Protein AF-A0A1Y6F3A0-F1 (afdb_monomer)

Mean predicted aligned error: 17.42 Å

Structure (mmCIF, N/CA/C/O backbone):
data_AF-A0A1Y6F3A0-F1
#
_entry.id   AF-A0A1Y6F3A0-F1
#
loop_
_atom_site.group_PDB
_atom_site.id
_atom_site.type_symbol
_atom_site.label_atom_id
_atom_site.label_alt_id
_atom_site.label_comp_id
_atom_site.label_asym_id
_atom_site.label_entity_id
_atom_site.label_seq_id
_atom_site.pdbx_PDB_ins_code
_atom_site.Cartn_x
_atom_site.Cartn_y
_atom_site.Cartn_z
_atom_site.occupancy
_atom_site.B_iso_or_equiv
_atom_site.auth_seq_id
_atom_site.auth_comp_id
_atom_site.auth_asym_id
_atom_site.auth_atom_id
_atom_site.pdbx_PDB_model_num
ATOM 1 N N . MET A 1 1 ? 3.321 -32.170 40.117 1.00 51.12 1 MET A N 1
ATOM 2 C CA . MET A 1 1 ? 3.182 -30.801 39.571 1.00 51.12 1 MET A CA 1
ATOM 3 C C . MET A 1 1 ? 2.938 -30.871 38.058 1.00 51.12 1 MET A C 1
ATOM 5 O O . MET A 1 1 ? 3.765 -30.428 37.285 1.00 51.12 1 MET A O 1
ATOM 9 N N . ALA A 1 2 ? 1.828 -31.482 37.624 1.00 60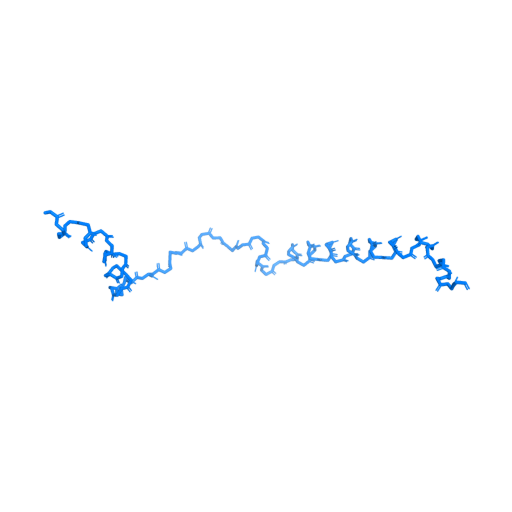.41 2 ALA A N 1
ATOM 10 C CA . ALA A 1 2 ? 1.471 -31.604 36.198 1.00 60.41 2 ALA A CA 1
ATOM 11 C C . ALA A 1 2 ? 0.324 -30.655 35.796 1.00 60.41 2 ALA A C 1
ATOM 13 O O . ALA A 1 2 ? 0.200 -30.283 34.635 1.00 60.41 2 ALA A O 1
ATOM 14 N N . GLY A 1 3 ? -0.471 -30.198 36.773 1.00 62.88 3 GLY A N 1
ATOM 15 C CA . GLY A 1 3 ? -1.581 -29.272 36.541 1.00 62.88 3 GLY A CA 1
ATOM 16 C C . GLY A 1 3 ? -1.134 -27.871 36.117 1.00 62.88 3 GLY A C 1
ATOM 17 O O . GLY A 1 3 ? -1.730 -27.310 35.216 1.00 62.88 3 GLY A O 1
ATOM 18 N N . ALA A 1 4 ? -0.051 -27.328 36.686 1.00 61.53 4 ALA A N 1
ATOM 19 C CA . ALA A 1 4 ? 0.406 -25.969 36.363 1.00 61.53 4 ALA A CA 1
ATOM 20 C C . ALA A 1 4 ? 0.881 -25.817 34.903 1.00 61.53 4 ALA A C 1
ATOM 22 O O . ALA A 1 4 ? 0.574 -24.820 34.257 1.00 61.53 4 ALA A O 1
ATOM 23 N N . ALA A 1 5 ? 1.5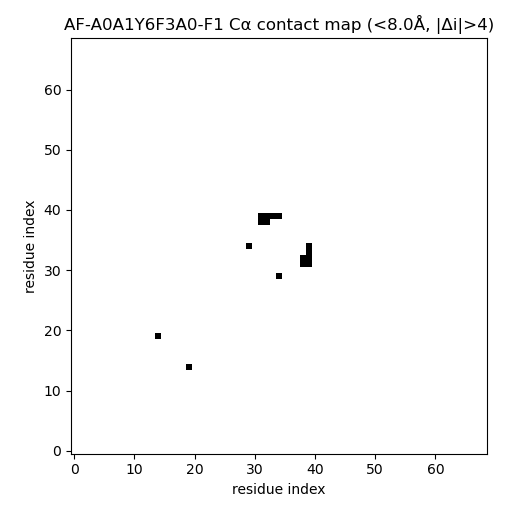78 -26.826 34.368 1.00 64.62 5 ALA A N 1
ATOM 24 C CA . ALA A 1 5 ? 2.001 -26.849 32.967 1.00 64.62 5 ALA A CA 1
ATOM 25 C C . ALA A 1 5 ? 0.809 -27.045 32.014 1.00 64.62 5 ALA A C 1
ATOM 27 O O . ALA A 1 5 ? 0.724 -26.374 30.988 1.00 64.62 5 ALA A O 1
ATOM 28 N N . ALA A 1 6 ? -0.149 -27.903 32.386 1.00 68.00 6 ALA 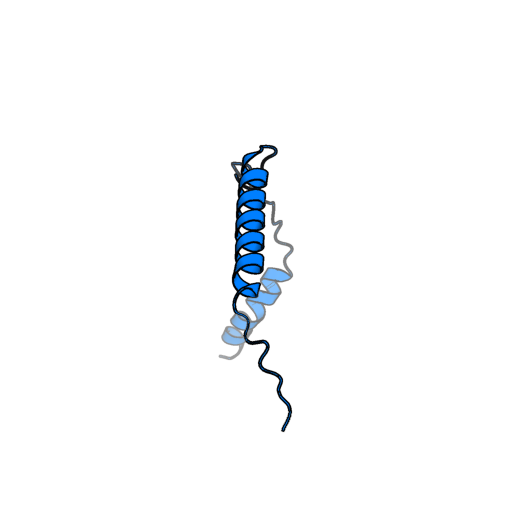A N 1
ATOM 29 C CA . ALA A 1 6 ? -1.389 -28.075 31.632 1.00 68.00 6 ALA A CA 1
ATOM 30 C C . ALA A 1 6 ? -2.229 -26.784 31.610 1.00 68.00 6 ALA A C 1
ATOM 32 O O . ALA A 1 6 ? -2.760 -26.419 30.564 1.00 68.00 6 ALA A O 1
ATOM 33 N N . SER A 1 7 ? -2.281 -26.045 32.724 1.00 65.69 7 SER A N 1
ATOM 34 C CA . SER A 1 7 ? -2.961 -24.750 32.802 1.00 65.69 7 SER A CA 1
ATOM 35 C C . SER A 1 7 ? -2.319 -23.694 31.907 1.00 65.69 7 SER A C 1
ATOM 37 O O . SER A 1 7 ? -3.058 -22.916 31.312 1.00 65.69 7 SER A O 1
ATOM 39 N N . LEU A 1 8 ? -0.984 -23.679 31.769 1.00 69.50 8 LEU A N 1
ATOM 40 C CA . LEU A 1 8 ? -0.259 -22.771 30.864 1.00 69.50 8 LEU A CA 1
ATOM 41 C C . LEU A 1 8 ? -0.461 -23.120 29.375 1.00 69.50 8 LEU A C 1
ATOM 43 O O . LEU A 1 8 ? -0.490 -22.235 28.526 1.00 69.50 8 LEU A O 1
ATOM 47 N N . ALA A 1 9 ? -0.608 -24.407 29.049 1.00 72.56 9 ALA A N 1
ATOM 48 C CA . ALA A 1 9 ? -0.834 -24.868 27.676 1.00 72.56 9 ALA A CA 1
ATOM 49 C C . ALA A 1 9 ? -2.300 -24.730 27.231 1.00 72.56 9 ALA A C 1
ATOM 51 O O . ALA A 1 9 ? -2.575 -24.519 26.052 1.00 72.56 9 ALA A O 1
ATOM 52 N N . ALA A 1 10 ? -3.248 -24.832 28.166 1.00 66.25 10 ALA A N 1
ATOM 53 C CA . ALA A 1 10 ? -4.679 -24.698 27.891 1.00 66.25 10 ALA A CA 1
ATOM 54 C C . ALA A 1 10 ? -5.184 -23.245 27.968 1.00 66.25 10 ALA A C 1
ATOM 56 O O . ALA A 1 10 ? -6.261 -22.941 27.452 1.00 66.25 10 ALA A O 1
ATOM 57 N N . THR A 1 11 ? -4.415 -22.331 28.572 1.00 68.88 11 THR A N 1
ATOM 58 C CA . THR A 1 11 ? -4.786 -20.909 28.699 1.00 68.88 11 THR A CA 1
ATOM 59 C C . THR A 1 11 ? -5.035 -20.215 27.359 1.00 68.88 11 THR A C 1
ATOM 61 O O . THR A 1 11 ? -6.049 -19.528 27.259 1.00 68.88 11 THR A O 1
ATOM 64 N N . PRO A 1 12 ? -4.207 -20.396 26.305 1.00 64.69 12 PRO A N 1
ATOM 65 C CA . PRO A 1 12 ? -4.452 -19.755 25.015 1.00 64.69 12 PRO A CA 1
ATOM 66 C C . PRO A 1 12 ? -5.795 -20.180 24.413 1.00 64.69 12 PRO A C 1
ATOM 68 O O . PRO A 1 12 ? -6.517 -19.352 23.865 1.00 64.69 12 PRO A O 1
ATOM 71 N N . ILE A 1 13 ? -6.158 -21.459 24.549 1.00 69.50 13 ILE A N 1
ATOM 72 C CA . ILE A 1 13 ? -7.409 -22.017 24.018 1.00 69.50 13 ILE A CA 1
ATOM 73 C C . ILE A 1 13 ? -8.610 -21.458 24.794 1.00 69.50 13 ILE A C 1
ATOM 75 O O . ILE A 1 13 ? -9.585 -21.029 24.184 1.00 69.50 13 ILE A O 1
ATOM 79 N N . ALA A 1 14 ? -8.519 -21.382 26.126 1.00 67.62 14 ALA A N 1
ATOM 80 C CA . ALA A 1 14 ? -9.567 -20.805 26.968 1.00 67.62 14 ALA A CA 1
ATOM 81 C C . ALA A 1 14 ? -9.774 -19.296 26.719 1.00 67.62 14 ALA A C 1
ATOM 83 O O . ALA A 1 14 ? -10.910 -18.829 26.706 1.00 67.62 14 ALA A O 1
ATOM 84 N N . ILE A 1 15 ? -8.697 -18.543 26.463 1.00 65.31 15 ILE A N 1
ATOM 85 C CA . ILE A 1 15 ? -8.748 -17.107 26.134 1.00 65.31 15 ILE A CA 1
ATOM 86 C C . ILE A 1 15 ? -9.385 -16.866 24.756 1.00 65.31 15 ILE A C 1
ATOM 88 O O . ILE A 1 15 ? -10.085 -15.875 24.582 1.00 65.31 15 ILE A O 1
ATOM 92 N N . ASN A 1 16 ? -9.176 -17.765 23.787 1.00 64.50 16 ASN A N 1
ATOM 93 C CA . ASN A 1 16 ? -9.818 -17.673 22.470 1.00 64.50 16 ASN A CA 1
ATOM 94 C C . ASN A 1 16 ? -11.288 -18.130 22.480 1.00 64.50 16 ASN A C 1
ATOM 96 O O . ASN A 1 16 ? -12.071 -17.642 21.671 1.00 64.50 16 ASN A O 1
ATOM 100 N N . ALA A 1 17 ? -11.657 -19.066 23.364 1.00 64.56 17 ALA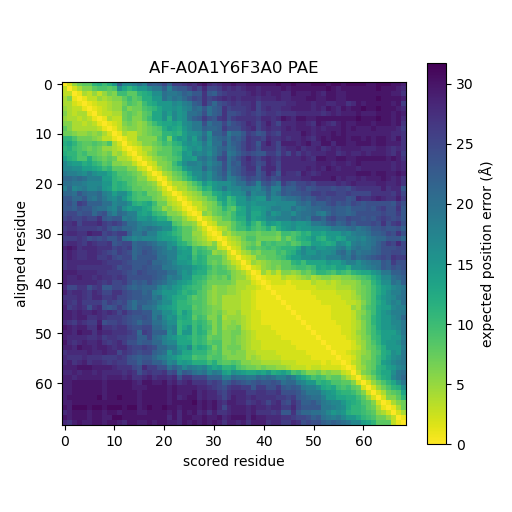 A N 1
ATOM 101 C CA . ALA A 1 17 ? -13.028 -19.564 23.512 1.00 64.56 17 ALA A CA 1
ATOM 102 C C . ALA A 1 17 ? -13.937 -18.598 24.289 1.00 64.56 17 ALA A C 1
ATOM 104 O O . ALA A 1 17 ? -15.150 -18.586 24.084 1.00 64.56 17 ALA A O 1
ATOM 105 N N . ALA A 1 18 ? -13.361 -17.771 25.163 1.00 65.31 18 ALA A N 1
ATOM 106 C CA . ALA A 1 18 ? -14.041 -16.586 25.647 1.00 65.31 18 ALA A CA 1
ATOM 107 C C . ALA A 1 18 ? -14.189 -15.620 24.467 1.00 65.31 18 ALA A C 1
ATOM 109 O O . ALA A 1 18 ? -13.196 -15.110 23.948 1.00 65.31 18 ALA A O 1
ATOM 110 N N . THR A 1 19 ? -15.424 -15.362 24.036 1.00 60.03 19 THR A N 1
ATOM 111 C CA . THR A 1 19 ? -15.738 -14.247 23.141 1.00 60.03 19 THR A CA 1
ATOM 112 C C . THR A 1 19 ? -15.377 -12.958 23.874 1.00 60.03 19 THR A C 1
ATOM 114 O O . THR A 1 19 ? -16.209 -12.348 24.539 1.00 60.03 19 THR A O 1
ATOM 117 N N . ALA A 1 20 ? -14.104 -12.572 23.832 1.00 64.62 20 ALA A N 1
ATOM 118 C CA . ALA A 1 20 ? -13.704 -11.224 24.163 1.00 64.62 20 ALA A CA 1
ATOM 119 C C . ALA A 1 20 ? -14.464 -10.333 23.183 1.00 64.62 20 ALA A C 1
ATOM 121 O O . ALA A 1 20 ? -14.339 -10.521 21.969 1.00 64.62 20 ALA A O 1
ATOM 122 N N . ASP A 1 21 ? -15.283 -9.425 23.707 1.00 63.78 21 ASP A N 1
ATOM 123 C CA . ASP A 1 21 ? -15.912 -8.371 22.925 1.00 63.78 21 ASP A CA 1
ATOM 124 C C . ASP A 1 21 ? -14.782 -7.474 22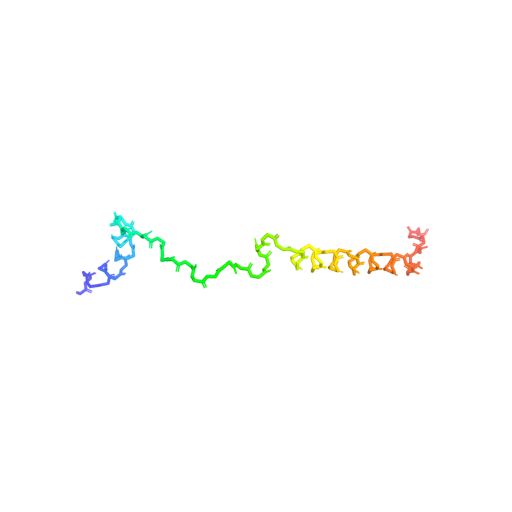.413 1.00 63.78 21 ASP A C 1
ATOM 126 O O . ASP A 1 21 ? -14.358 -6.511 23.053 1.00 63.78 21 ASP A O 1
ATOM 130 N N . ARG A 1 22 ? -14.156 -7.908 21.313 1.00 66.62 22 ARG A N 1
ATOM 131 C CA . ARG A 1 22 ? -13.093 -7.186 20.625 1.00 66.62 22 ARG A CA 1
ATOM 132 C C . ARG A 1 22 ? -13.767 -6.051 19.876 1.00 66.62 22 ARG A C 1
ATOM 134 O O . ARG A 1 22 ? -13.869 -6.077 18.653 1.00 66.62 22 ARG A O 1
ATOM 141 N N . ALA A 1 23 ? -14.248 -5.071 20.629 1.00 72.69 23 ALA A N 1
ATOM 142 C CA . ALA A 1 23 ? -14.657 -3.805 20.076 1.00 72.69 23 ALA A CA 1
ATOM 143 C C . ALA A 1 23 ? -13.426 -3.203 19.397 1.00 72.69 23 ALA A C 1
ATOM 145 O O . ALA A 1 23 ? -12.399 -2.965 20.041 1.00 72.69 23 ALA A O 1
ATOM 146 N N . SER A 1 24 ? -13.503 -3.009 18.081 1.00 73.38 24 SER A N 1
ATOM 147 C CA . SER A 1 24 ? -12.486 -2.256 17.360 1.00 73.38 24 SER A CA 1
ATOM 148 C C . SER A 1 24 ? -12.353 -0.896 18.031 1.00 73.38 24 SER A C 1
ATOM 150 O O . SER A 1 24 ? -13.318 -0.133 18.100 1.00 73.38 24 SER A O 1
ATOM 152 N N . ALA A 1 25 ? -11.165 -0.604 18.558 1.00 75.00 25 ALA A N 1
ATOM 153 C CA . ALA A 1 25 ? -10.871 0.734 19.036 1.00 75.00 25 ALA A CA 1
ATOM 154 C C . ALA A 1 25 ? -11.045 1.713 17.860 1.00 75.00 25 ALA A C 1
ATOM 156 O O . ALA A 1 25 ? -10.668 1.362 16.734 1.00 75.00 25 ALA A O 1
ATOM 157 N N . PRO A 1 26 ? -11.606 2.914 18.084 1.00 70.69 26 PRO A N 1
ATOM 158 C CA . PRO A 1 26 ? -11.685 3.920 17.038 1.00 70.69 26 PRO A CA 1
ATOM 159 C C . PRO A 1 26 ? -10.277 4.180 16.497 1.00 70.69 26 PRO A C 1
ATOM 161 O O . PRO A 1 26 ? -9.380 4.562 17.252 1.00 70.69 26 PRO A O 1
ATOM 164 N N . VAL A 1 27 ? -10.068 3.951 15.201 1.00 74.06 27 VAL A N 1
ATOM 165 C CA . VAL A 1 27 ? -8.835 4.365 14.531 1.00 74.06 27 VAL A CA 1
ATOM 166 C C . VAL A 1 27 ? -8.883 5.882 14.396 1.00 74.06 27 VAL A C 1
ATOM 168 O O . VAL A 1 27 ? -9.680 6.433 13.639 1.00 74.06 27 VAL A O 1
ATOM 171 N N . ALA A 1 28 ? -8.088 6.575 15.209 1.00 70.50 28 ALA A N 1
ATOM 172 C CA . ALA A 1 28 ? -7.922 8.015 15.095 1.00 70.50 28 ALA A CA 1
ATOM 173 C C . ALA A 1 28 ? -7.074 8.309 13.846 1.00 70.50 28 ALA A C 1
ATOM 175 O O . ALA A 1 28 ? -5.849 8.337 13.919 1.00 70.50 28 ALA A O 1
ATOM 176 N N . GLY A 1 29 ? -7.747 8.484 12.708 1.00 69.75 29 GLY A N 1
ATOM 177 C CA . GLY A 1 29 ? -7.146 8.829 11.419 1.00 69.75 29 GLY A CA 1
ATOM 178 C C . GLY A 1 29 ? -7.329 7.736 10.369 1.00 69.75 29 GLY A C 1
ATOM 179 O O . GLY A 1 29 ? -7.044 6.563 10.615 1.00 69.75 29 GLY A O 1
ATOM 180 N N . GLU A 1 30 ? -7.802 8.119 9.181 1.00 69.69 30 GLU A N 1
ATOM 181 C CA . GLU A 1 30 ? -7.708 7.254 8.009 1.00 69.69 30 GLU A CA 1
ATOM 182 C C . GLU A 1 30 ? -6.229 6.997 7.664 1.00 69.69 30 GLU A C 1
ATOM 184 O O . GLU A 1 30 ? -5.379 7.875 7.820 1.00 69.69 30 GLU A O 1
ATOM 189 N N . SER A 1 31 ? -5.900 5.790 7.184 1.00 73.50 31 SER A N 1
ATOM 190 C CA . SER A 1 31 ? -4.558 5.513 6.654 1.00 73.50 31 SER A CA 1
ATOM 191 C C . SER A 1 31 ? -4.252 6.504 5.529 1.00 73.50 31 SER A C 1
ATOM 193 O O . SER A 1 31 ? -5.052 6.629 4.604 1.00 73.50 31 SER A O 1
ATOM 195 N N . GLU A 1 32 ? -3.095 7.169 5.554 1.00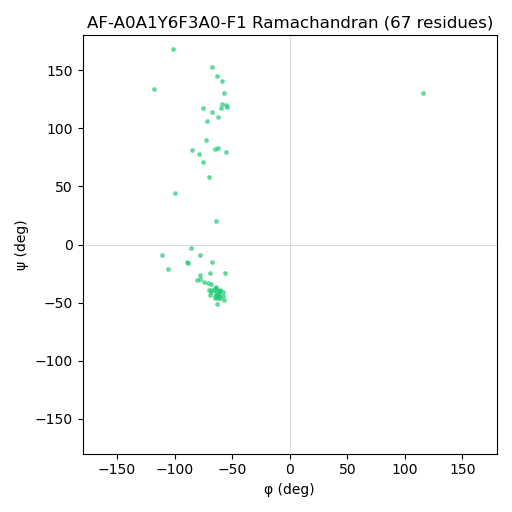 68.88 32 GLU A N 1
ATOM 196 C CA . GLU A 1 32 ? -2.678 8.102 4.488 1.00 68.88 32 GLU A CA 1
ATOM 197 C C . GLU A 1 32 ? -2.652 7.434 3.098 1.00 68.88 32 GLU A C 1
ATOM 199 O O . GLU A 1 32 ? -2.836 8.089 2.073 1.00 68.88 32 GLU A O 1
ATOM 204 N N . LEU A 1 33 ? -2.488 6.107 3.070 1.00 69.44 33 LEU A N 1
ATOM 205 C CA . LEU A 1 33 ? -2.552 5.258 1.878 1.00 69.44 33 LEU A CA 1
ATOM 206 C C . LEU A 1 33 ? -3.965 4.741 1.551 1.00 69.44 33 LEU A C 1
ATOM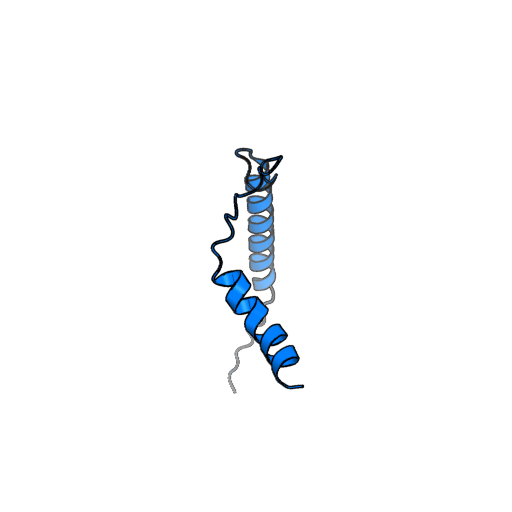 208 O O . LEU A 1 33 ? -4.183 4.213 0.468 1.00 69.44 33 LEU A O 1
ATOM 212 N N . GLY A 1 34 ? -4.912 4.829 2.481 1.00 64.56 34 GLY A N 1
ATOM 213 C CA . GLY A 1 34 ? -6.289 4.346 2.322 1.00 64.56 34 GLY A CA 1
ATOM 214 C C . GLY A 1 34 ? -7.344 5.453 2.247 1.00 64.56 34 GLY A C 1
ATOM 215 O O . GLY A 1 34 ? -8.502 5.159 1.963 1.00 64.56 34 GLY A O 1
ATOM 216 N N . GLY A 1 35 ? -6.976 6.709 2.515 1.00 70.50 35 GLY A N 1
ATOM 217 C CA . GLY A 1 35 ? -7.886 7.850 2.457 1.00 70.50 35 GLY A CA 1
ATOM 218 C C . GLY A 1 35 ? -8.346 8.163 1.031 1.00 70.50 35 GLY A C 1
ATOM 219 O O . GLY A 1 35 ? -7.623 7.925 0.066 1.00 70.50 35 GLY A O 1
ATOM 220 N N . ASN A 1 36 ? -9.537 8.755 0.893 1.00 65.00 36 ASN A N 1
ATOM 221 C CA . ASN A 1 36 ? -10.186 9.137 -0.375 1.00 65.00 36 ASN A CA 1
ATOM 222 C C . ASN A 1 36 ? -9.441 10.214 -1.213 1.00 65.00 36 ASN A C 1
ATOM 224 O O . ASN A 1 36 ? -10.057 10.888 -2.039 1.00 65.00 36 ASN A O 1
ATOM 228 N N . GLY A 1 37 ? -8.139 10.418 -0.999 1.00 70.69 37 GLY A N 1
ATOM 229 C CA . GLY A 1 37 ? -7.307 11.394 -1.701 1.00 70.69 37 GLY A CA 1
ATOM 230 C C . GLY A 1 37 ? -6.430 10.782 -2.798 1.00 70.69 37 GLY A C 1
ATOM 231 O O . GLY A 1 37 ? -6.228 9.573 -2.882 1.00 70.69 37 GLY A O 1
ATOM 232 N N . PHE A 1 38 ? -5.836 11.646 -3.624 1.00 71.75 38 PHE A N 1
ATOM 233 C CA . PHE A 1 38 ? -4.931 11.241 -4.708 1.00 71.75 38 PHE A CA 1
ATOM 234 C C . PHE A 1 38 ? -3.601 10.632 -4.226 1.00 71.75 38 PHE A C 1
ATOM 236 O O . PHE A 1 38 ? -2.912 10.002 -5.023 1.00 71.75 38 PHE A O 1
ATOM 243 N N . GLY A 1 39 ? -3.227 10.791 -2.950 1.00 77.25 39 GLY A N 1
ATOM 244 C CA . GLY A 1 39 ? -1.914 10.386 -2.425 1.00 77.25 39 GLY A CA 1
ATOM 245 C C . GLY A 1 39 ? -1.596 8.904 -2.641 1.00 77.25 39 GLY A C 1
ATOM 246 O O . GLY A 1 39 ? -0.546 8.569 -3.186 1.00 77.25 39 GLY A O 1
ATOM 247 N N . ALA A 1 40 ? -2.540 8.023 -2.313 1.00 81.62 40 ALA A N 1
ATOM 248 C CA . ALA A 1 40 ? -2.395 6.587 -2.530 1.00 81.62 40 ALA A CA 1
ATOM 249 C C . ALA A 1 40 ? -2.277 6.229 -4.018 1.00 81.62 40 ALA A C 1
ATOM 251 O O . ALA A 1 40 ? -1.412 5.447 -4.411 1.00 81.62 40 ALA A O 1
ATOM 252 N N . GLY A 1 41 ? -3.112 6.853 -4.855 1.00 84.25 41 GLY A N 1
ATOM 253 C CA . GLY A 1 41 ? -3.091 6.654 -6.302 1.00 84.25 41 GLY A CA 1
ATOM 254 C C . GLY A 1 41 ? -1.755 7.054 -6.926 1.00 84.25 41 GLY A C 1
ATOM 255 O O . GLY A 1 41 ? -1.246 6.335 -7.780 1.00 84.25 41 GLY A O 1
ATOM 256 N N . LEU A 1 42 ? -1.148 8.151 -6.461 1.00 87.00 42 LEU A N 1
ATOM 257 C CA . LEU A 1 42 ? 0.162 8.599 -6.938 1.00 87.00 42 LEU A CA 1
ATOM 258 C C . LEU A 1 42 ? 1.293 7.653 -6.524 1.00 87.00 42 LEU A C 1
ATOM 260 O O . LEU A 1 42 ? 2.164 7.370 -7.342 1.00 87.00 42 LEU A O 1
ATOM 264 N N . ILE A 1 43 ? 1.273 7.131 -5.295 1.00 86.62 43 ILE A N 1
ATOM 265 C CA . ILE A 1 43 ? 2.278 6.162 -4.832 1.00 86.62 43 ILE A CA 1
ATOM 266 C C . ILE A 1 43 ? 2.176 4.863 -5.638 1.00 86.62 43 ILE A C 1
ATOM 268 O O . ILE A 1 43 ? 3.186 4.362 -6.130 1.00 86.62 43 ILE A O 1
ATOM 272 N N . ILE A 1 44 ? 0.959 4.349 -5.835 1.00 88.88 44 ILE A N 1
ATOM 273 C CA . ILE A 1 44 ? 0.720 3.150 -6.649 1.00 88.88 44 ILE A CA 1
ATOM 274 C C . ILE A 1 44 ? 1.180 3.383 -8.092 1.00 88.88 44 ILE A C 1
ATOM 276 O O . ILE A 1 44 ? 1.890 2.548 -8.649 1.00 88.88 44 ILE A O 1
ATOM 280 N N . ALA A 1 45 ? 0.829 4.527 -8.686 1.00 91.19 45 ALA A N 1
ATOM 281 C CA . ALA A 1 45 ? 1.244 4.878 -10.040 1.00 91.19 45 ALA A CA 1
ATOM 282 C C . ALA A 1 45 ? 2.772 4.977 -10.169 1.00 91.19 45 ALA A C 1
ATOM 284 O O . ALA A 1 45 ? 3.329 4.497 -11.153 1.00 91.19 45 ALA A O 1
ATOM 285 N N . ALA A 1 46 ? 3.458 5.542 -9.170 1.00 93.94 46 ALA A N 1
ATOM 286 C CA . ALA A 1 46 ? 4.913 5.638 -9.156 1.00 93.94 46 ALA A CA 1
ATOM 287 C C . ALA A 1 46 ? 5.585 4.257 -9.089 1.00 93.94 46 ALA A C 1
ATOM 289 O O . ALA A 1 46 ? 6.511 3.996 -9.853 1.00 93.94 46 ALA A O 1
ATOM 290 N N . ILE A 1 47 ? 5.096 3.356 -8.228 1.00 95.00 47 ILE A N 1
ATOM 291 C CA . ILE A 1 47 ? 5.612 1.980 -8.128 1.00 95.00 47 ILE A CA 1
ATOM 292 C C . ILE A 1 47 ? 5.374 1.225 -9.439 1.00 95.00 47 ILE A C 1
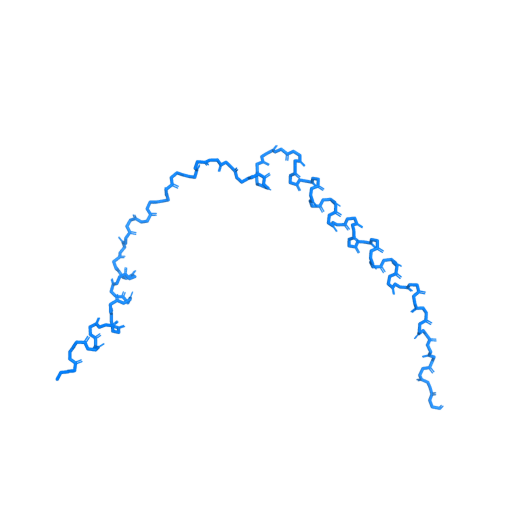ATOM 294 O O . ILE A 1 47 ? 6.287 0.576 -9.946 1.00 95.00 47 ILE A O 1
ATOM 298 N N . ALA A 1 48 ? 4.173 1.335 -10.013 1.00 95.50 48 ALA A N 1
ATOM 299 C CA . ALA A 1 48 ? 3.839 0.689 -11.278 1.00 95.50 48 ALA A CA 1
ATOM 300 C C . ALA A 1 48 ? 4.721 1.198 -12.429 1.00 95.50 48 ALA A C 1
ATOM 302 O O . ALA A 1 48 ? 5.246 0.398 -13.201 1.00 95.50 48 ALA A O 1
ATOM 303 N N . ALA A 1 49 ? 4.932 2.515 -12.519 1.00 96.56 49 ALA A N 1
ATOM 304 C CA . ALA A 1 49 ? 5.806 3.112 -13.523 1.00 96.56 49 ALA A CA 1
ATOM 305 C C . ALA A 1 49 ? 7.262 2.649 -13.361 1.00 96.56 49 ALA A C 1
ATOM 307 O O . ALA A 1 49 ? 7.884 2.244 -14.340 1.00 96.56 49 ALA A O 1
ATOM 308 N N . ALA A 1 50 ? 7.788 2.649 -12.132 1.00 96.56 50 ALA A N 1
ATOM 309 C CA . ALA A 1 50 ? 9.138 2.172 -11.848 1.00 96.56 50 ALA A CA 1
ATOM 310 C C . ALA A 1 50 ? 9.311 0.686 -12.207 1.00 96.56 50 ALA A C 1
ATOM 312 O O . ALA A 1 50 ? 10.301 0.322 -12.835 1.00 96.56 50 ALA A O 1
ATOM 313 N N . GLY A 1 51 ? 8.330 -0.157 -11.867 1.00 95.81 51 GLY A N 1
ATOM 314 C CA . GLY A 1 51 ? 8.332 -1.576 -12.220 1.00 95.81 51 GLY A CA 1
ATOM 315 C C . GLY A 1 51 ? 8.320 -1.806 -13.732 1.00 95.81 51 GLY A C 1
ATOM 316 O O . GLY A 1 51 ? 9.111 -2.599 -14.227 1.00 95.81 51 GLY A O 1
ATOM 317 N N . MET A 1 52 ? 7.489 -1.071 -14.479 1.00 95.19 52 MET A N 1
ATOM 318 C CA . MET A 1 52 ? 7.439 -1.188 -15.942 1.00 95.19 52 MET A CA 1
ATOM 319 C C . MET A 1 52 ? 8.751 -0.760 -16.604 1.00 95.19 52 MET A C 1
ATOM 321 O O . MET A 1 52 ? 9.217 -1.440 -17.509 1.00 95.19 52 MET A O 1
ATOM 325 N N . ILE A 1 53 ? 9.370 0.330 -16.140 1.00 93.38 53 ILE A N 1
ATOM 326 C CA . ILE A 1 53 ? 10.684 0.758 -16.644 1.00 93.38 53 ILE A CA 1
ATOM 327 C C . ILE A 1 53 ? 11.739 -0.314 -16.357 1.00 93.38 53 ILE A C 1
ATOM 329 O O . ILE A 1 53 ? 12.532 -0.628 -17.237 1.00 93.38 53 ILE A O 1
ATOM 333 N N . ALA A 1 54 ? 11.736 -0.891 -15.152 1.00 91.56 54 ALA A N 1
ATOM 334 C CA . ALA A 1 54 ? 12.679 -1.942 -14.783 1.00 91.56 54 ALA A CA 1
ATOM 335 C C . ALA A 1 54 ? 12.537 -3.191 -15.666 1.00 91.56 54 ALA A C 1
ATOM 337 O O . ALA A 1 54 ? 13.554 -3.747 -16.058 1.00 91.56 54 ALA A O 1
ATOM 338 N N . LEU A 1 55 ? 11.307 -3.599 -16.006 1.00 88.00 55 LEU A N 1
ATOM 339 C CA . LEU A 1 55 ? 11.070 -4.708 -16.938 1.00 88.00 55 LEU A CA 1
ATOM 340 C C . LEU A 1 55 ? 11.611 -4.386 -18.335 1.00 88.00 55 LEU A C 1
ATOM 342 O O . LEU A 1 55 ? 12.435 -5.126 -18.849 1.00 88.00 55 LEU A O 1
ATOM 346 N N . ILE A 1 56 ? 11.246 -3.223 -18.886 1.00 88.38 56 ILE A N 1
ATOM 347 C CA . ILE A 1 56 ? 11.686 -2.798 -20.225 1.00 88.38 56 ILE A CA 1
ATOM 348 C C . ILE A 1 56 ? 13.216 -2.747 -20.334 1.00 88.38 56 ILE A C 1
ATOM 350 O O . ILE A 1 56 ? 13.766 -3.126 -21.359 1.00 88.38 56 ILE A O 1
ATOM 354 N N . VAL A 1 57 ? 13.903 -2.262 -19.296 1.00 86.12 57 VAL A N 1
ATOM 355 C CA . VAL A 1 57 ? 15.373 -2.198 -19.279 1.00 86.12 57 VAL A CA 1
ATOM 356 C C . VAL A 1 57 ? 16.001 -3.579 -19.073 1.00 86.12 57 VAL A C 1
ATOM 358 O O . VAL A 1 57 ? 17.076 -3.829 -19.600 1.00 86.12 57 VAL A O 1
ATOM 361 N N . ALA A 1 58 ? 15.357 -4.476 -18.323 1.00 80.75 58 ALA A N 1
ATOM 362 C CA . ALA A 1 58 ? 15.868 -5.827 -18.095 1.00 80.75 58 ALA A CA 1
ATOM 363 C C . ALA A 1 58 ? 15.826 -6.710 -19.355 1.00 80.75 58 ALA A C 1
ATOM 365 O O . ALA A 1 58 ? 16.608 -7.648 -19.450 1.00 80.75 58 ALA A O 1
ATOM 366 N N . GLU A 1 59 ? 14.943 -6.414 -20.312 1.00 72.31 59 GLU A N 1
ATOM 367 C CA . GLU A 1 59 ? 14.885 -7.111 -21.603 1.00 72.31 59 GLU A CA 1
ATOM 368 C C . GLU A 1 59 ? 15.973 -6.671 -22.611 1.00 72.31 59 GLU A C 1
ATOM 370 O O . GLU A 1 59 ? 16.104 -7.321 -23.641 1.00 72.31 59 GLU A O 1
ATOM 375 N N . ASP A 1 60 ? 16.747 -5.607 -22.349 1.00 62.72 60 ASP A N 1
ATOM 376 C CA . ASP A 1 60 ? 17.798 -5.103 -23.267 1.00 62.72 60 ASP A CA 1
ATOM 377 C C . ASP A 1 60 ? 19.163 -5.811 -23.083 1.00 62.72 60 ASP A C 1
ATOM 379 O O . ASP A 1 60 ? 20.105 -5.553 -23.831 1.00 62.72 60 ASP A O 1
ATOM 383 N N . ASP A 1 61 ? 19.287 -6.724 -22.106 1.00 61.59 61 ASP A N 1
ATOM 384 C CA . ASP A 1 61 ? 20.415 -7.664 -22.025 1.00 61.59 61 ASP A CA 1
ATOM 385 C C . ASP A 1 61 ? 20.104 -8.893 -22.903 1.00 61.59 61 ASP A C 1
ATOM 387 O O . ASP A 1 61 ? 19.646 -9.941 -22.437 1.00 61.59 61 ASP A O 1
ATOM 391 N N . ASP A 1 62 ? 20.352 -8.726 -24.205 1.00 61.66 62 ASP A N 1
ATOM 392 C CA . ASP A 1 62 ? 20.429 -9.771 -25.231 1.00 61.66 62 ASP A CA 1
ATOM 393 C C . ASP A 1 62 ? 21.471 -10.855 -24.855 1.00 61.66 62 ASP A C 1
ATOM 395 O O . ASP A 1 62 ? 22.577 -10.899 -25.393 1.00 61.66 62 ASP A O 1
ATOM 399 N N . ASP A 1 63 ? 21.107 -11.790 -23.978 1.00 60.88 63 ASP A N 1
ATOM 400 C CA . ASP A 1 63 ? 21.720 -13.124 -23.902 1.00 60.88 63 ASP A CA 1
ATOM 401 C C . ASP A 1 63 ? 20.819 -14.155 -24.614 1.00 60.88 63 ASP A C 1
ATOM 403 O O . ASP A 1 63 ? 20.621 -15.286 -24.163 1.00 60.88 63 ASP A O 1
ATOM 407 N N . ASP A 1 64 ? 20.311 -13.788 -25.795 1.00 63.12 64 ASP A N 1
ATOM 408 C CA . ASP A 1 64 ? 19.827 -14.725 -26.816 1.00 63.12 64 ASP A CA 1
ATOM 409 C C . ASP A 1 64 ? 21.030 -15.471 -27.437 1.00 63.12 64 ASP A C 1
ATOM 411 O O . ASP A 1 64 ? 21.297 -15.436 -28.640 1.00 63.12 64 ASP A O 1
ATOM 415 N N . VAL A 1 65 ? 21.813 -16.166 -26.605 1.00 62.12 65 VAL A N 1
ATOM 416 C CA . VAL A 1 65 ? 22.790 -17.144 -27.084 1.00 62.12 65 VAL A CA 1
ATOM 417 C C . VAL A 1 65 ? 22.033 -18.406 -27.503 1.00 62.12 65 VAL A C 1
ATOM 419 O O . VAL A 1 65 ? 21.402 -19.055 -26.663 1.00 62.12 65 VAL A O 1
ATOM 422 N N . PRO A 1 66 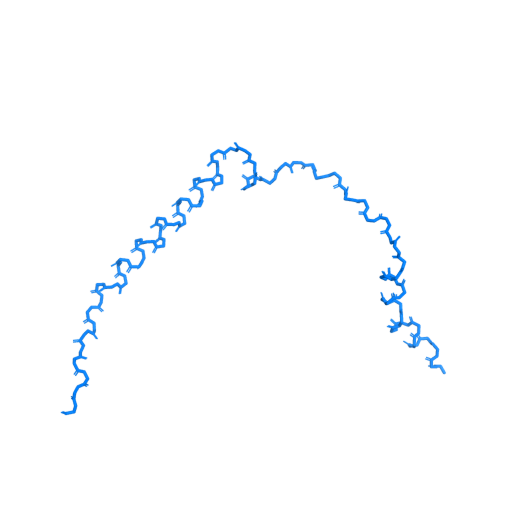? 22.075 -18.813 -28.787 1.00 69.88 66 PRO A N 1
ATOM 423 C CA . PRO A 1 66 ? 21.414 -20.035 -29.213 1.00 69.88 66 PRO A CA 1
ATOM 424 C C . PRO A 1 66 ? 22.045 -21.227 -28.488 1.00 69.88 66 PRO A C 1
ATOM 426 O O . PRO A 1 66 ? 23.179 -21.609 -28.775 1.00 69.88 66 PRO A O 1
ATOM 429 N N . VAL A 1 67 ? 21.320 -21.851 -27.558 1.00 69.81 67 VAL A N 1
ATOM 430 C CA . VAL A 1 67 ? 21.761 -23.101 -26.925 1.00 69.81 67 VAL A CA 1
ATOM 431 C C . VAL A 1 67 ? 21.499 -24.278 -27.866 1.00 69.81 67 VAL A C 1
ATOM 433 O O . VAL A 1 67 ? 20.533 -25.022 -27.722 1.00 69.81 67 VAL A O 1
ATOM 436 N N . SER A 1 68 ? 22.365 -24.433 -28.869 1.00 61.72 68 SER A N 1
ATOM 437 C CA . SER A 1 68 ? 22.441 -25.636 -29.710 1.00 61.72 68 SER A CA 1
ATOM 438 C C . SER A 1 68 ? 23.821 -26.292 -29.546 1.00 61.72 68 SER A C 1
ATOM 440 O O . SER A 1 68 ? 24.807 -25.555 -29.573 1.00 61.72 68 SER A O 1
ATOM 442 N N . PRO A 1 69 ? 23.924 -27.626 -29.357 1.00 62.75 69 PRO A N 1
ATOM 443 C CA . PRO A 1 69 ? 25.207 -28.332 -29.395 1.00 62.75 69 PRO A CA 1
ATOM 444 C C . PRO A 1 69 ? 25.836 -28.344 -30.794 1.00 62.75 69 PRO A C 1
ATOM 446 O O . PRO A 1 69 ? 25.078 -28.324 -31.793 1.00 62.75 69 PRO A O 1
#

pLDDT: mean 73.34, std 11.55, range [51.12, 96.56]

Sequence (69 aa):
MAGAAASLAATPIAINAATADRASAPVAGESELGGNGFGAGLIIAAIAAAGMIALIVAEDDDDDVPVSP

Radius of gyration: 27.15 Å; Cα contacts (8 Å, |Δi|>4): 8; chains: 1; bounding box: 41×43×69 Å

Organism: NCBI:txid1316679

Secondary structure (DSSP, 8-state):
--HHHHHHHHHHHHHHHS----PPPP-SS--TTTSSSHHHHHHHHHHHHHHHHHHHHHTTS--------

Foldseek 3Di:
DVVVVVCVVCVVVVVVVPPPVPDPDPDPDDDLLGDPDCSVVVVVVVVVVVVVVVVVVVVPPPPVPPPDD

Solvent-accessible surface area (backbone atoms only — not comparable to full-atom values): 4516 Å² total; per-residue (Å²): 137,64,62,68,60,50,52,65,68,46,41,64,57,53,60,65,69,46,82,69,84,76,70,77,71,84,73,91,64,74,52,77,68,70,42,101,56,67,61,30,57,50,53,52,51,51,53,52,52,53,50,52,51,52,52,62,58,62,68,70,68,81,74,84,67,80,92,68,137